Protein AF-A0A0D2PGC6-F1 (afdb_monomer_lite)

Sequence (99 aa):
VTSPNEVQGWTNQGGQPLVWTRVDTDALNFTALLVNQVRAQISGFSPQILAALVDGTLGKVNLNPPSGGWTVGSGFRVNLVANDTQLNTILAQSPTFNI

pLDDT: mean 94.36, std 5.42, range [76.06, 98.56]

InterPro domains:
  IPR018466 Cell wall synthesis protein KRE9/Knh1-like, N-terminal [PF10342] (4-99)

Radius of gyration: 12.62 Å; chains: 1; bounding box: 28×25×33 Å

Secondary structure (DSSP, 8-state):
--BS-SSS---SSS-EEEE----TTS-SEEEEEEEEHHHHHHT----EEEEEEEETTSSEEEEPPPTT-PPP-S-EEEEEES-SS-TT-EEEEPPPB--

Structure (mmCIF, N/CA/C/O backbone):
data_AF-A0A0D2PGC6-F1
#
_entry.id   AF-A0A0D2PGC6-F1
#
loop_
_atom_site.group_PDB
_atom_site.id
_atom_site.type_symbol
_atom_site.label_atom_id
_atom_site.label_alt_id
_atom_site.label_comp_id
_atom_site.label_asym_id
_atom_site.label_entity_id
_atom_site.label_seq_id
_atom_site.pdbx_PDB_ins_code
_atom_site.Cartn_x
_atom_site.Cartn_y
_atom_site.Cartn_z
_atom_site.occupancy
_atom_site.B_iso_or_equiv
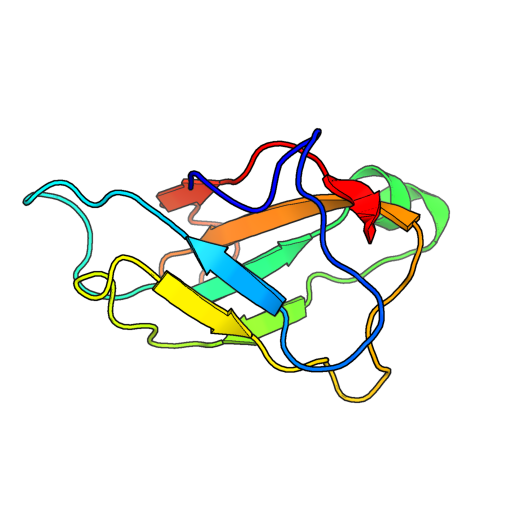_atom_site.auth_seq_id
_atom_site.auth_comp_id
_atom_site.auth_asym_id
_atom_site.auth_atom_id
_atom_site.pdbx_PDB_model_num
ATOM 1 N N . VAL A 1 1 ? 2.463 -6.405 4.274 1.00 95.25 1 VAL A N 1
ATOM 2 C CA . VAL A 1 1 ? 1.997 -6.188 2.881 1.00 95.25 1 VAL A CA 1
ATOM 3 C C . VAL A 1 1 ? 2.582 -7.287 2.015 1.00 95.25 1 VAL A C 1
ATOM 5 O O . VAL A 1 1 ? 3.775 -7.535 2.127 1.00 95.25 1 VAL A O 1
ATOM 8 N N . THR A 1 2 ? 1.759 -7.982 1.234 1.00 96.81 2 THR A N 1
ATOM 9 C CA . THR A 1 2 ? 2.170 -9.154 0.435 1.00 96.81 2 THR A CA 1
ATOM 10 C C . THR A 1 2 ? 2.300 -8.838 -1.059 1.00 96.81 2 THR A C 1
ATOM 12 O O . THR A 1 2 ? 3.083 -9.482 -1.755 1.00 96.81 2 THR A O 1
ATOM 15 N N . SER A 1 3 ? 1.595 -7.815 -1.550 1.00 97.25 3 SER A N 1
ATOM 16 C CA . SER A 1 3 ? 1.732 -7.279 -2.909 1.00 97.25 3 SER A CA 1
ATOM 17 C C . SER A 1 3 ? 1.421 -5.774 -2.905 1.00 97.25 3 SER A C 1
ATOM 19 O O . SER A 1 3 ? 0.502 -5.377 -2.180 1.00 97.25 3 SER A O 1
ATOM 21 N N . PRO A 1 4 ? 2.159 -4.928 -3.650 1.00 97.56 4 PRO A N 1
ATOM 22 C CA . PRO A 1 4 ? 3.207 -5.267 -4.628 1.00 97.56 4 PRO A CA 1
ATOM 23 C C . PRO A 1 4 ? 4.528 -5.745 -4.005 1.00 97.56 4 PRO A C 1
ATOM 25 O O . PRO A 1 4 ? 4.753 -5.607 -2.801 1.00 97.56 4 PRO A O 1
ATOM 28 N N . ASN A 1 5 ? 5.391 -6.344 -4.827 1.00 95.88 5 ASN A N 1
ATOM 29 C CA . ASN A 1 5 ? 6.726 -6.823 -4.455 1.00 95.88 5 ASN A CA 1
ATOM 30 C C . ASN A 1 5 ? 7.671 -6.866 -5.678 1.00 95.88 5 ASN A C 1
ATOM 32 O O . ASN A 1 5 ? 7.301 -6.448 -6.772 1.00 95.88 5 ASN A O 1
ATOM 36 N N . GLU A 1 6 ? 8.890 -7.377 -5.499 1.00 92.75 6 GLU A N 1
ATOM 37 C CA . GLU A 1 6 ? 9.946 -7.389 -6.527 1.00 92.75 6 GLU A CA 1
ATOM 38 C C . GLU A 1 6 ? 9.599 -8.213 -7.778 1.00 92.75 6 GLU A C 1
ATOM 40 O O . GLU A 1 6 ? 10.102 -7.921 -8.861 1.00 92.75 6 GLU A O 1
ATOM 45 N N . VAL A 1 7 ? 8.736 -9.225 -7.643 1.00 94.00 7 VAL A N 1
ATOM 46 C CA . VAL A 1 7 ? 8.313 -10.109 -8.745 1.00 94.00 7 VAL A CA 1
ATOM 47 C C . VAL A 1 7 ? 6.982 -9.647 -9.343 1.00 94.00 7 VAL A C 1
ATOM 49 O O . VAL A 1 7 ? 6.740 -9.797 -10.538 1.00 94.00 7 VAL 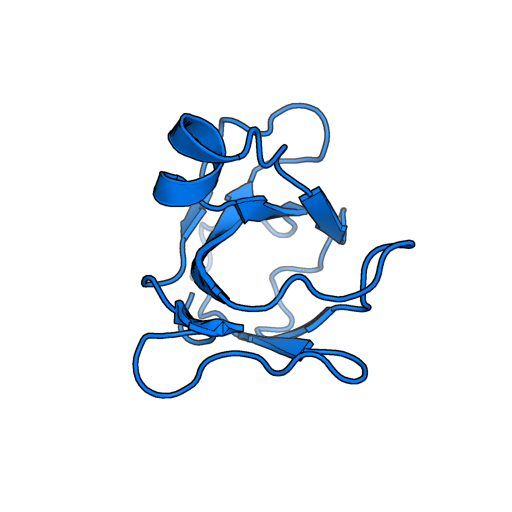A O 1
ATOM 52 N N . GLN A 1 8 ? 6.112 -9.076 -8.510 1.00 93.94 8 GLN A N 1
ATOM 53 C CA . GLN A 1 8 ? 4.778 -8.595 -8.862 1.00 93.94 8 GLN A CA 1
ATOM 54 C C . GLN A 1 8 ? 4.676 -7.105 -8.539 1.00 93.94 8 GLN A C 1
ATOM 56 O O . GLN A 1 8 ? 4.145 -6.707 -7.497 1.00 93.94 8 GLN A O 1
ATOM 61 N N . GLY A 1 9 ? 5.243 -6.297 -9.433 1.00 95.56 9 GLY A N 1
ATOM 62 C CA . GLY A 1 9 ? 5.135 -4.845 -9.387 1.00 95.56 9 GLY A CA 1
ATOM 63 C C . GLY A 1 9 ? 3.771 -4.337 -9.847 1.00 95.56 9 GLY A C 1
ATOM 64 O O . GLY A 1 9 ? 2.838 -5.105 -10.091 1.00 95.56 9 GLY A O 1
ATOM 65 N N . TRP A 1 10 ? 3.674 -3.022 -9.973 1.00 97.50 10 TRP A N 1
ATOM 66 C CA . TRP A 1 10 ? 2.520 -2.372 -10.583 1.00 97.50 10 TRP A CA 1
ATOM 67 C C . TRP A 1 10 ? 2.818 -2.016 -12.032 1.00 97.50 10 TRP A C 1
ATOM 69 O O . TRP A 1 10 ? 3.957 -2.079 -12.485 1.00 97.50 10 TRP A O 1
ATOM 79 N N . THR A 1 11 ? 1.770 -1.668 -12.767 1.00 96.75 11 THR A N 1
ATOM 80 C CA . THR A 1 11 ? 1.897 -1.073 -14.097 1.00 96.75 11 THR A CA 1
ATOM 81 C C . THR A 1 11 ? 1.550 0.407 -14.040 1.00 96.75 11 THR A C 1
ATOM 83 O O . THR A 1 11 ? 1.070 0.921 -13.028 1.00 96.75 11 THR A O 1
ATOM 86 N N . ASN A 1 12 ? 1.726 1.100 -15.163 1.00 96.00 12 ASN A N 1
ATOM 87 C CA . ASN A 1 12 ? 1.316 2.491 -15.285 1.00 96.00 12 ASN A CA 1
ATOM 88 C C . ASN A 1 12 ? -0.130 2.691 -15.778 1.00 96.00 12 ASN A C 1
ATOM 90 O O . ASN A 1 12 ? -0.483 3.800 -16.177 1.00 96.00 12 ASN A O 1
ATOM 94 N N . GLN A 1 13 ? -0.970 1.649 -15.754 1.00 94.50 13 GLN A N 1
ATOM 95 C CA . GLN A 1 13 ? -2.331 1.677 -16.303 1.00 94.50 13 GLN A CA 1
ATOM 96 C C . GLN A 1 13 ? -3.381 1.293 -15.263 1.00 94.50 13 GLN A C 1
ATOM 98 O O . GLN A 1 13 ? -3.207 0.323 -14.533 1.00 94.50 13 GLN A O 1
ATOM 103 N N . GLY A 1 14 ? -4.514 1.998 -15.258 1.00 95.12 14 GLY A N 1
ATOM 104 C CA . GLY A 1 14 ? -5.675 1.634 -14.445 1.00 95.12 14 GLY A CA 1
ATOM 105 C C . GLY A 1 14 ? -5.396 1.576 -12.940 1.00 95.12 14 GLY A C 1
ATOM 106 O O . GLY A 1 14 ? -4.423 2.146 -12.443 1.00 95.12 14 GLY A O 1
ATOM 107 N N . GLY A 1 15 ? -6.288 0.909 -12.208 1.00 97.06 15 GLY A N 1
ATOM 108 C CA . GLY A 1 15 ? -6.106 0.694 -10.777 1.00 97.06 15 GLY A CA 1
ATOM 109 C C . GLY A 1 15 ? -5.122 -0.441 -10.486 1.00 97.06 15 GLY A C 1
ATOM 110 O O . GLY A 1 15 ? -5.083 -1.429 -11.219 1.00 97.06 15 GLY A O 1
ATOM 111 N N . GLN A 1 16 ? -4.344 -0.285 -9.419 1.00 98.19 16 GLN A N 1
ATOM 112 C CA . GLN A 1 16 ? -3.288 -1.209 -9.021 1.00 98.19 16 GLN A CA 1
ATOM 113 C C . GLN A 1 16 ? -3.618 -1.909 -7.696 1.00 98.19 16 GLN A C 1
ATOM 115 O O . GLN A 1 16 ? -4.045 -1.249 -6.743 1.00 98.19 16 GLN A O 1
ATOM 120 N N . PRO A 1 17 ? -3.411 -3.232 -7.591 1.00 97.94 17 PRO A N 1
ATOM 121 C CA . PRO A 1 17 ? -3.795 -3.979 -6.405 1.00 97.94 17 PRO A CA 1
ATOM 122 C C . PRO A 1 17 ? -2.792 -3.786 -5.264 1.00 97.94 17 PRO A C 1
ATOM 124 O O . PRO A 1 17 ? -1.585 -3.954 -5.430 1.00 97.94 17 PRO A O 1
ATOM 127 N N . LEU A 1 18 ? -3.308 -3.524 -4.069 1.00 98.56 18 LEU A N 1
ATOM 128 C CA . LEU A 1 18 ? -2.585 -3.617 -2.806 1.00 98.56 18 LEU A CA 1
ATOM 129 C C . LEU A 1 18 ? -3.170 -4.783 -2.007 1.00 98.56 18 LEU A C 1
ATOM 131 O O . LEU A 1 18 ? -4.386 -4.856 -1.835 1.00 98.56 18 LEU A O 1
ATOM 135 N N . VAL A 1 19 ? -2.317 -5.680 -1.512 1.00 98.44 19 VAL A N 1
ATOM 136 C CA . VAL A 1 19 ? -2.719 -6.880 -0.758 1.00 98.44 19 VAL A CA 1
ATOM 137 C C . VAL A 1 19 ? -1.912 -6.982 0.534 1.00 98.44 19 VAL A C 1
ATOM 139 O O . VAL A 1 19 ? -0.702 -6.729 0.560 1.00 98.44 19 VAL A O 1
ATOM 142 N N . TRP A 1 20 ? -2.570 -7.350 1.630 1.00 98.06 20 TRP A N 1
ATOM 143 C CA . TRP A 1 20 ? -1.947 -7.502 2.940 1.00 98.06 20 TRP A CA 1
ATOM 144 C C . TRP A 1 20 ? -2.580 -8.638 3.741 1.00 98.06 20 TRP A C 1
ATOM 146 O O . TRP A 1 20 ? -3.708 -9.055 3.497 1.00 98.06 20 TRP A O 1
ATOM 156 N N . THR A 1 21 ? -1.834 -9.106 4.735 1.00 97.50 21 THR A N 1
ATOM 157 C CA . THR A 1 21 ? -2.344 -9.977 5.792 1.00 97.50 21 THR A CA 1
ATOM 158 C C . THR A 1 21 ? -2.432 -9.142 7.056 1.00 97.50 21 THR A C 1
ATOM 160 O O . THR A 1 21 ? -1.463 -8.460 7.391 1.00 97.50 21 THR A O 1
ATOM 163 N N . ARG A 1 22 ? -3.586 -9.185 7.718 1.00 95.38 22 ARG A N 1
ATOM 164 C CA . ARG A 1 22 ? -3.844 -8.523 8.997 1.00 95.38 22 ARG A CA 1
ATOM 165 C C . ARG A 1 22 ? -3.835 -9.569 10.115 1.00 95.38 22 ARG A C 1
ATOM 167 O O . ARG A 1 22 ? -4.341 -10.669 9.903 1.00 95.38 22 ARG A O 1
ATOM 174 N N . VAL A 1 23 ? -3.316 -9.220 11.288 1.00 95.12 23 VAL A N 1
ATOM 175 C CA . VAL A 1 23 ? -3.559 -9.961 12.540 1.00 95.12 23 VAL A CA 1
ATOM 176 C C . VAL A 1 23 ? -4.518 -9.191 13.447 1.00 95.12 23 VAL A C 1
ATOM 178 O O . VAL A 1 23 ? -4.685 -7.982 13.305 1.00 95.12 23 VAL A O 1
ATOM 181 N N . ASP A 1 24 ? -5.170 -9.865 14.394 1.00 94.06 24 ASP A N 1
ATOM 182 C CA . ASP A 1 24 ? -6.292 -9.272 15.140 1.00 94.06 24 ASP A CA 1
ATOM 183 C C . ASP A 1 24 ? -5.937 -8.041 15.983 1.00 94.06 24 ASP A C 1
ATOM 185 O O . ASP A 1 24 ? -6.814 -7.220 16.251 1.00 94.06 24 ASP A O 1
ATOM 189 N N . THR A 1 25 ? -4.660 -7.863 16.324 1.00 94.81 25 THR A N 1
ATOM 190 C CA . THR A 1 25 ? -4.137 -6.693 17.044 1.00 94.81 25 THR A CA 1
ATOM 191 C C . THR A 1 25 ? -3.846 -5.482 16.156 1.00 94.81 25 THR A C 1
ATOM 193 O O . THR A 1 25 ? -3.596 -4.400 16.682 1.00 94.81 25 THR A O 1
ATOM 196 N N . ASP A 1 26 ? -3.847 -5.639 14.832 1.00 95.56 26 ASP A N 1
ATOM 197 C CA . ASP A 1 26 ? -3.568 -4.541 13.906 1.00 95.56 26 ASP A CA 1
ATOM 198 C C . ASP A 1 26 ? -4.728 -3.541 13.857 1.00 95.56 26 ASP A C 1
ATOM 200 O O . ASP A 1 26 ? -5.895 -3.885 14.087 1.00 95.56 26 ASP A O 1
ATOM 204 N N . ALA A 1 27 ? -4.421 -2.304 13.465 1.00 94.62 27 ALA A N 1
ATOM 205 C CA . ALA A 1 27 ? -5.425 -1.272 13.237 1.00 94.62 27 ALA A CA 1
ATOM 206 C C . ALA A 1 27 ? -6.521 -1.742 12.257 1.00 94.62 27 ALA A C 1
ATOM 208 O O . ALA A 1 27 ? -6.267 -2.483 11.304 1.00 94.62 27 ALA A O 1
ATOM 209 N N . LEU A 1 28 ? -7.759 -1.297 12.496 1.00 97.31 28 LEU A N 1
ATOM 210 C CA . LEU A 1 28 ? -8.904 -1.610 11.630 1.00 97.31 28 LEU A CA 1
ATOM 211 C C . LEU A 1 28 ? -8.897 -0.805 10.329 1.00 97.31 28 LEU A C 1
ATOM 213 O O . LEU A 1 28 ? -9.570 -1.180 9.377 1.00 97.31 28 LEU A O 1
ATOM 217 N N . ASN A 1 29 ? -8.150 0.295 10.282 1.00 97.81 29 ASN A N 1
ATOM 218 C CA . ASN A 1 29 ? -7.964 1.086 9.078 1.00 97.81 29 ASN A CA 1
ATOM 219 C C . ASN A 1 29 ? -6.533 1.617 8.978 1.00 97.81 29 ASN A C 1
ATOM 221 O O . ASN A 1 29 ? -5.787 1.618 9.959 1.00 97.81 29 ASN A O 1
ATOM 225 N N . PHE A 1 30 ? -6.159 2.038 7.774 1.00 98.38 30 PHE A N 1
ATOM 226 C CA . PHE A 1 30 ? -4.879 2.679 7.493 1.00 98.38 30 PHE A CA 1
ATOM 227 C C . PHE A 1 30 ? -4.980 3.620 6.287 1.00 98.38 30 PHE A C 1
ATOM 229 O O . PHE A 1 30 ? -5.946 3.597 5.521 1.00 98.38 30 PHE A O 1
ATOM 236 N N . THR A 1 31 ? -3.933 4.412 6.077 1.00 98.56 31 THR A N 1
ATOM 237 C CA . THR A 1 31 ? -3.704 5.167 4.841 1.00 98.56 31 THR A CA 1
ATOM 238 C C . THR A 1 31 ? -2.607 4.490 4.019 1.00 98.56 31 THR A C 1
ATOM 240 O O . THR A 1 31 ? -1.554 4.138 4.549 1.00 98.56 31 THR A O 1
ATOM 243 N N . ALA A 1 32 ? -2.842 4.287 2.722 1.00 98.19 32 ALA A N 1
ATOM 244 C CA . ALA A 1 32 ? -1.855 3.762 1.783 1.00 98.19 32 ALA A CA 1
ATOM 245 C C . ALA A 1 32 ? -1.043 4.916 1.179 1.00 98.19 32 ALA A C 1
ATOM 247 O O . ALA A 1 32 ? -1.588 5.775 0.482 1.00 98.19 32 ALA A O 1
ATOM 248 N N . LEU A 1 33 ? 0.264 4.919 1.428 1.00 97.69 33 LEU A N 1
ATOM 249 C CA . LEU A 1 33 ? 1.196 5.953 0.994 1.00 97.69 33 LEU A CA 1
ATOM 250 C C . LEU A 1 33 ? 2.240 5.360 0.042 1.00 97.69 33 LEU A C 1
ATOM 252 O O . LEU A 1 33 ? 3.003 4.473 0.424 1.00 97.69 33 LEU A O 1
ATOM 256 N N . LEU A 1 34 ? 2.308 5.871 -1.185 1.00 97.00 34 LEU A N 1
ATOM 257 C CA . LEU A 1 34 ? 3.362 5.536 -2.135 1.00 97.00 34 LEU A CA 1
ATOM 258 C C . LEU A 1 34 ? 4.588 6.402 -1.879 1.00 97.00 34 LEU A C 1
ATOM 260 O O . LEU A 1 34 ? 4.516 7.633 -1.883 1.00 97.00 34 LEU A O 1
ATOM 264 N N . VAL A 1 35 ? 5.730 5.750 -1.712 1.00 96.00 35 VAL A N 1
ATOM 265 C CA . VAL A 1 35 ? 7.024 6.404 -1.535 1.00 96.00 35 VAL A CA 1
ATOM 266 C C . VAL A 1 35 ? 8.035 5.841 -2.523 1.00 96.00 35 VAL A C 1
ATOM 268 O O . VAL A 1 35 ? 7.918 4.708 -2.986 1.00 96.00 35 VAL A O 1
ATOM 271 N N . ASN A 1 36 ? 9.063 6.626 -2.820 1.00 94.38 36 ASN A N 1
ATOM 272 C CA . ASN A 1 36 ? 10.224 6.162 -3.563 1.00 94.38 36 ASN A CA 1
ATOM 273 C C . ASN A 1 36 ? 11.468 6.832 -2.981 1.00 94.38 36 ASN A C 1
ATOM 275 O O . ASN A 1 36 ? 11.703 8.013 -3.216 1.00 94.38 36 ASN A O 1
ATOM 279 N N . GLN A 1 37 ? 12.240 6.094 -2.183 1.00 78.00 37 GLN A N 1
ATOM 280 C CA . GLN A 1 37 ? 13.378 6.663 -1.449 1.00 78.00 37 GLN A CA 1
ATOM 281 C C . GLN A 1 37 ? 14.516 7.094 -2.384 1.00 78.00 37 GLN A C 1
ATOM 283 O O . GLN A 1 37 ? 15.145 8.121 -2.148 1.00 78.00 37 GLN A O 1
ATOM 288 N N . VAL A 1 38 ? 14.732 6.357 -3.478 1.00 77.56 38 VAL A N 1
ATOM 289 C CA . VAL A 1 38 ? 15.756 6.682 -4.484 1.00 77.56 38 VAL A CA 1
ATOM 290 C C . VAL A 1 38 ? 15.378 7.967 -5.220 1.00 77.56 38 VAL A C 1
ATOM 292 O O . VAL A 1 38 ? 16.176 8.894 -5.347 1.00 77.56 38 VAL A O 1
ATOM 295 N N . ARG A 1 39 ? 14.124 8.067 -5.665 1.00 78.31 39 ARG A N 1
ATOM 296 C CA . ARG A 1 39 ? 13.637 9.248 -6.385 1.00 78.31 39 ARG A CA 1
ATOM 297 C C . ARG A 1 39 ? 13.390 10.455 -5.493 1.00 78.31 39 ARG A C 1
ATOM 299 O O . ARG A 1 39 ? 13.481 11.573 -5.990 1.00 78.31 39 ARG A O 1
ATOM 306 N N . ALA A 1 40 ? 13.113 10.269 -4.205 1.00 78.12 40 ALA A N 1
ATOM 307 C CA . ALA A 1 40 ? 13.021 11.380 -3.261 1.00 78.12 40 ALA A CA 1
ATOM 308 C C . ALA A 1 40 ? 14.339 12.172 -3.216 1.00 78.12 40 ALA A C 1
ATOM 310 O O . ALA A 1 40 ? 14.311 13.397 -3.190 1.00 78.12 40 ALA A O 1
ATOM 311 N N . GLN A 1 41 ? 15.484 11.482 -3.291 1.00 76.06 41 GLN A N 1
ATOM 312 C CA . GLN A 1 41 ? 16.805 12.116 -3.274 1.00 76.06 41 GLN A CA 1
ATOM 313 C C . GLN A 1 41 ? 17.230 12.693 -4.633 1.00 76.06 41 GLN A C 1
ATOM 315 O O . GLN A 1 41 ? 17.888 13.727 -4.668 1.00 76.06 41 GLN A O 1
ATOM 320 N N . ILE A 1 42 ? 16.873 12.039 -5.745 1.00 77.06 42 ILE A N 1
ATOM 321 C CA . ILE A 1 42 ? 17.395 12.394 -7.079 1.00 77.06 42 ILE A CA 1
ATOM 322 C C . ILE A 1 42 ? 16.451 13.323 -7.849 1.00 77.06 42 ILE A C 1
ATOM 324 O O . ILE A 1 42 ? 16.893 14.297 -8.450 1.00 77.06 42 ILE A O 1
ATOM 328 N N . SER A 1 43 ? 15.153 13.015 -7.867 1.00 77.75 43 SER A N 1
ATOM 329 C CA . SER A 1 43 ? 14.162 13.706 -8.704 1.00 77.75 43 S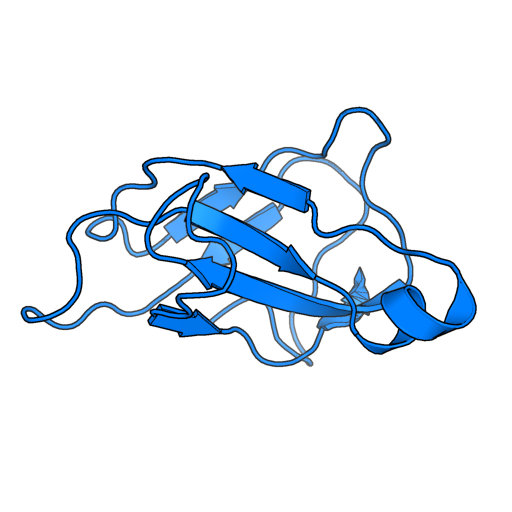ER A CA 1
ATOM 330 C C . SER A 1 43 ? 13.117 14.475 -7.896 1.00 77.75 43 SER A C 1
ATOM 332 O O . SER A 1 43 ? 12.141 14.944 -8.473 1.00 77.75 43 SER A O 1
ATOM 334 N N . GLY A 1 44 ? 13.264 14.545 -6.569 1.00 81.81 44 GLY A N 1
ATOM 335 C CA . GLY A 1 44 ? 12.312 15.217 -5.683 1.00 81.81 44 GLY A CA 1
ATOM 336 C C . GLY A 1 44 ? 10.937 14.549 -5.634 1.00 81.81 44 GLY A C 1
ATOM 337 O O . GLY A 1 44 ? 9.928 15.240 -5.539 1.00 81.81 44 GLY A O 1
ATOM 338 N N . PHE A 1 45 ? 10.863 13.215 -5.741 1.00 88.00 45 PHE A N 1
ATOM 339 C CA . PHE A 1 45 ? 9.578 12.522 -5.605 1.00 88.00 45 PHE A CA 1
ATOM 340 C C . PHE A 1 45 ? 8.980 12.766 -4.213 1.00 88.00 45 PHE A C 1
ATOM 342 O O . PHE A 1 45 ? 9.524 12.308 -3.206 1.00 88.00 45 PHE A O 1
ATOM 349 N N . SER A 1 46 ? 7.835 13.444 -4.173 1.00 90.62 46 SER A N 1
ATOM 350 C CA . SER A 1 46 ? 7.055 13.642 -2.952 1.00 90.62 46 SER A CA 1
ATOM 351 C C . SER A 1 46 ? 6.152 12.433 -2.690 1.00 90.62 46 SER A C 1
ATOM 353 O O . SER A 1 46 ? 5.476 11.992 -3.626 1.00 90.62 46 SER A O 1
ATOM 355 N N . PRO A 1 47 ? 6.082 11.917 -1.447 1.00 93.31 47 PRO A N 1
ATOM 356 C CA . PRO A 1 47 ? 5.140 10.865 -1.070 1.00 93.31 47 PRO A CA 1
ATOM 357 C C . PRO A 1 47 ? 3.708 11.160 -1.534 1.00 93.31 47 PRO A C 1
ATOM 359 O O . PRO A 1 47 ? 3.248 12.296 -1.433 1.00 93.31 47 PRO A O 1
ATOM 362 N N . GLN A 1 48 ? 3.009 10.141 -2.034 1.00 95.00 48 GLN A N 1
ATOM 363 C CA . GLN A 1 48 ? 1.649 10.269 -2.566 1.00 95.00 48 GLN A CA 1
ATOM 364 C C . GLN A 1 48 ? 0.676 9.438 -1.737 1.00 95.00 48 GLN A C 1
ATOM 366 O O . GLN A 1 48 ? 0.841 8.223 -1.622 1.00 95.00 48 GLN A O 1
ATOM 371 N N . ILE A 1 49 ? -0.353 10.071 -1.174 1.00 96.88 49 ILE A N 1
ATOM 372 C CA . ILE A 1 49 ? -1.463 9.350 -0.545 1.00 96.88 49 ILE A CA 1
ATOM 373 C C . ILE A 1 49 ? -2.315 8.748 -1.663 1.00 96.88 49 ILE A C 1
ATOM 375 O O . ILE A 1 49 ? -2.856 9.480 -2.487 1.00 96.88 49 ILE A O 1
ATOM 379 N N . LEU A 1 50 ? -2.418 7.420 -1.700 1.00 97.50 50 LEU A N 1
ATOM 380 C CA . LEU A 1 50 ? -3.194 6.703 -2.715 1.00 97.50 50 LEU A CA 1
ATOM 381 C C . LEU A 1 50 ? -4.629 6.431 -2.259 1.00 97.50 50 LEU A C 1
ATOM 383 O O . LEU A 1 50 ? -5.553 6.460 -3.066 1.00 97.50 50 LEU A O 1
ATOM 387 N N . ALA A 1 51 ? -4.813 6.157 -0.968 1.00 97.81 51 ALA A N 1
ATOM 388 C CA . ALA A 1 51 ? -6.118 5.985 -0.344 1.00 97.81 51 ALA A CA 1
ATOM 389 C C . ALA A 1 51 ? -6.005 6.228 1.164 1.00 97.81 51 ALA A C 1
ATOM 391 O O . ALA A 1 51 ? -5.044 5.778 1.789 1.00 97.81 51 ALA A O 1
ATOM 392 N N . ALA A 1 52 ? -6.988 6.909 1.745 1.00 97.62 52 ALA A N 1
ATOM 393 C CA . ALA A 1 52 ? -7.120 7.099 3.188 1.00 97.62 52 ALA A CA 1
ATOM 394 C C . ALA A 1 52 ? -8.282 6.256 3.729 1.00 97.62 52 ALA A C 1
ATOM 396 O O . ALA A 1 52 ? -9.186 5.902 2.971 1.00 97.62 52 ALA A O 1
ATOM 397 N N . LEU A 1 53 ? -8.257 5.960 5.034 1.00 97.50 53 LEU A N 1
ATOM 398 C CA . LEU A 1 53 ? -9.303 5.193 5.727 1.00 97.50 53 LEU A CA 1
ATOM 399 C C . LEU A 1 53 ? -9.608 3.838 5.058 1.00 97.50 53 LEU A C 1
ATOM 401 O O . LEU A 1 53 ? -10.753 3.391 5.029 1.00 97.50 53 LEU A O 1
ATOM 405 N N . VAL A 1 54 ? -8.583 3.182 4.507 1.00 98.25 54 VAL A N 1
ATOM 406 C CA . VAL A 1 54 ? -8.720 1.850 3.910 1.00 98.25 54 VAL A CA 1
ATOM 407 C C . VAL A 1 54 ? -9.102 0.870 5.010 1.00 98.25 54 VAL A C 1
ATOM 409 O O . VAL A 1 54 ? -8.398 0.784 6.013 1.00 98.25 54 VAL A O 1
ATOM 412 N N . ASP A 1 55 ? -10.189 0.124 4.817 1.00 98.06 55 ASP A N 1
ATOM 413 C 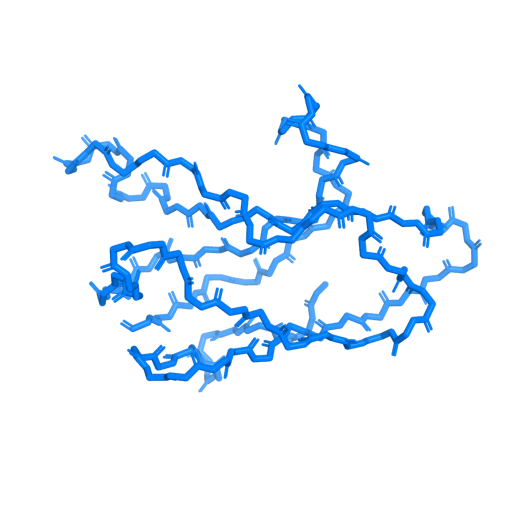CA . ASP A 1 55 ? -10.611 -0.933 5.736 1.00 98.06 55 ASP A CA 1
ATOM 414 C C . ASP A 1 55 ? -9.584 -2.074 5.735 1.00 98.06 55 ASP A C 1
ATOM 416 O O . ASP A 1 55 ? -9.430 -2.813 4.758 1.00 98.06 55 ASP A O 1
ATOM 420 N N . GLY A 1 56 ? -8.875 -2.216 6.855 1.00 97.19 56 GLY A N 1
ATOM 421 C CA . GLY A 1 56 ? -7.811 -3.191 7.048 1.00 97.19 56 GLY A CA 1
ATOM 422 C C . GLY A 1 56 ? -8.299 -4.636 7.122 1.00 97.19 56 GLY A C 1
ATOM 423 O O . GLY A 1 56 ? -7.480 -5.550 7.005 1.00 97.19 56 GLY A O 1
ATOM 424 N N . THR A 1 57 ? -9.604 -4.867 7.273 1.00 97.19 57 THR A N 1
ATOM 425 C CA . THR A 1 57 ? -10.195 -6.211 7.340 1.00 97.19 57 THR A CA 1
ATOM 426 C C . THR A 1 57 ? -10.380 -6.856 5.964 1.00 97.19 57 THR A C 1
ATOM 428 O O . THR A 1 57 ? -10.499 -8.076 5.873 1.00 97.19 57 THR A O 1
ATOM 431 N N . LEU A 1 58 ? -10.327 -6.073 4.879 1.00 97.94 58 LEU A N 1
ATOM 432 C CA . LEU A 1 58 ? -10.561 -6.563 3.515 1.00 97.94 58 LEU A CA 1
ATOM 433 C C . LEU A 1 58 ? -9.417 -7.423 2.954 1.00 97.94 58 LEU A C 1
ATOM 435 O O . LEU A 1 58 ? -9.628 -8.200 2.022 1.00 97.94 58 LEU A O 1
ATOM 439 N N . GLY A 1 59 ? -8.188 -7.239 3.449 1.00 97.75 59 GLY A N 1
ATOM 440 C CA . GLY A 1 59 ? -6.976 -7.916 2.961 1.00 97.75 59 GLY A CA 1
ATOM 441 C C . GLY A 1 59 ? -6.518 -7.511 1.550 1.00 97.75 59 GLY A C 1
ATOM 442 O O . GLY A 1 59 ? -5.423 -7.884 1.128 1.00 97.75 59 GLY A O 1
ATOM 443 N N . LYS A 1 60 ? -7.326 -6.745 0.806 1.00 98.19 60 LYS A N 1
ATOM 444 C CA . LYS A 1 60 ? -6.980 -6.185 -0.504 1.00 98.19 60 LYS A CA 1
ATOM 445 C C . LYS A 1 60 ? -7.765 -4.912 -0.818 1.00 98.19 60 LYS A C 1
ATOM 447 O O . LYS A 1 60 ? -8.914 -4.769 -0.408 1.00 98.19 60 LYS A O 1
ATOM 452 N N . VAL A 1 61 ? -7.177 -4.033 -1.623 1.00 98.50 61 VAL A N 1
ATOM 453 C CA . VAL A 1 61 ? -7.847 -2.864 -2.213 1.00 98.50 61 VAL A CA 1
ATOM 454 C C . VAL A 1 61 ? -7.244 -2.557 -3.582 1.00 98.50 61 VAL A C 1
ATOM 456 O O . VAL A 1 61 ? -6.075 -2.852 -3.823 1.00 98.50 61 VAL A O 1
ATOM 459 N N . ASN A 1 62 ? -8.034 -1.972 -4.482 1.00 98.06 62 ASN A N 1
ATOM 460 C CA . ASN A 1 62 ? -7.528 -1.449 -5.747 1.00 98.06 62 ASN A CA 1
ATOM 461 C C . ASN A 1 62 ? -7.291 0.059 -5.615 1.00 98.06 62 ASN A C 1
ATOM 463 O O . ASN A 1 62 ? -8.201 0.793 -5.232 1.00 98.06 62 ASN A O 1
ATOM 467 N N . LEU A 1 63 ? -6.077 0.513 -5.912 1.00 98.06 63 LEU A N 1
ATOM 468 C CA . LEU A 1 63 ? -5.660 1.906 -5.777 1.00 98.06 63 LEU A CA 1
ATOM 469 C C . LEU A 1 63 ? -5.721 2.587 -7.137 1.00 98.06 63 LEU A C 1
ATOM 471 O O . LEU A 1 63 ? -5.177 2.074 -8.109 1.00 98.06 63 LEU A O 1
ATOM 475 N N . ASN A 1 64 ? -6.386 3.734 -7.212 1.00 96.69 64 ASN A N 1
ATOM 476 C CA . ASN A 1 64 ? -6.475 4.505 -8.448 1.00 96.69 64 ASN A CA 1
ATOM 477 C C . ASN A 1 64 ? -5.209 5.350 -8.659 1.00 96.69 64 ASN A C 1
ATOM 479 O O . ASN A 1 64 ? -4.550 5.714 -7.680 1.00 96.69 64 ASN A O 1
ATOM 483 N N . PRO A 1 65 ? -4.865 5.677 -9.918 1.00 94.12 65 PRO A N 1
ATOM 484 C CA . PRO A 1 65 ? -3.734 6.546 -10.197 1.00 94.12 65 PRO A CA 1
ATOM 485 C C . PRO A 1 65 ? -3.932 7.935 -9.567 1.00 94.12 65 PRO A C 1
ATOM 487 O O . PRO A 1 65 ? -5.050 8.461 -9.584 1.00 94.12 65 PRO A O 1
ATOM 490 N N . PRO A 1 66 ? -2.854 8.573 -9.075 1.00 90.12 66 PRO A N 1
ATOM 491 C CA . PRO A 1 66 ? -2.849 10.003 -8.781 1.00 90.12 66 PRO A CA 1
ATOM 492 C C . PRO A 1 66 ? -3.218 10.839 -10.018 1.00 90.12 66 PRO A C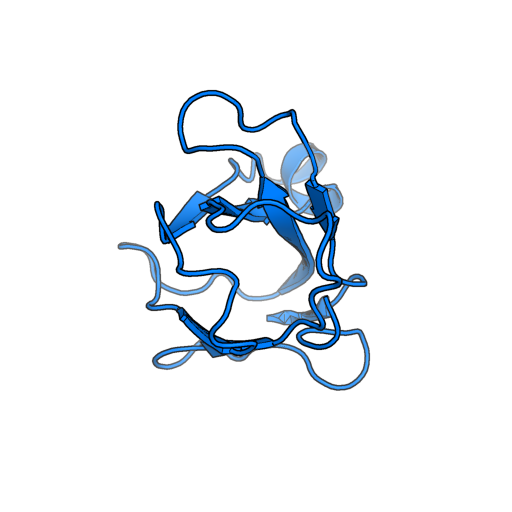 1
ATOM 494 O O . PRO A 1 66 ? -3.159 10.353 -11.145 1.00 90.12 66 PRO A O 1
ATOM 497 N N . SER A 1 67 ? -3.524 12.128 -9.832 1.00 87.31 67 SER A N 1
ATOM 498 C CA . SER A 1 67 ? -3.913 13.039 -10.931 1.00 87.31 67 SER A CA 1
ATOM 499 C C . SER A 1 67 ? -2.902 13.073 -12.096 1.00 87.31 67 SER A C 1
ATOM 501 O O . SER A 1 67 ? -3.288 13.167 -13.257 1.00 87.31 67 SER A O 1
ATOM 503 N N . GLY A 1 68 ? -1.604 12.923 -11.803 1.00 86.12 68 GLY A N 1
ATOM 504 C CA . GLY A 1 68 ? -0.535 12.843 -12.809 1.00 86.12 68 GLY A CA 1
ATOM 505 C C . GLY A 1 68 ? -0.306 11.453 -13.417 1.00 86.12 68 GLY A C 1
ATOM 506 O O . GLY A 1 68 ? 0.644 11.275 -14.176 1.00 86.12 68 GLY A O 1
ATOM 507 N N . GLY A 1 69 ? -1.135 10.466 -13.078 1.00 92.50 69 GLY A N 1
ATOM 508 C CA . GLY A 1 69 ? -0.928 9.070 -13.434 1.00 92.50 69 GLY A CA 1
ATOM 509 C C . GLY A 1 69 ? 0.112 8.368 -12.559 1.00 92.50 69 GLY A C 1
ATOM 510 O O . GLY A 1 69 ? 0.604 8.891 -11.557 1.00 92.50 69 GLY A O 1
ATOM 511 N N . TRP A 1 70 ? 0.441 7.143 -12.955 1.00 94.50 70 TRP A N 1
ATOM 512 C CA . TRP A 1 70 ? 1.489 6.346 -12.331 1.00 94.50 70 TRP A CA 1
ATOM 513 C C . TRP A 1 70 ? 2.864 6.711 -12.890 1.00 94.50 70 TRP A C 1
ATOM 515 O O . TRP A 1 70 ? 3.108 6.629 -14.096 1.00 94.50 70 TRP A O 1
ATOM 525 N N . THR A 1 71 ? 3.791 7.063 -12.004 1.00 91.06 71 THR A N 1
ATOM 526 C CA . THR A 1 71 ? 5.179 7.339 -12.381 1.00 91.06 71 THR A CA 1
ATOM 527 C C . THR A 1 71 ? 5.951 6.035 -12.561 1.00 91.06 71 THR A C 1
ATOM 529 O O . THR A 1 71 ? 6.180 5.325 -11.588 1.00 91.06 71 THR A O 1
ATOM 532 N N . VAL A 1 72 ? 6.416 5.763 -13.783 1.00 92.50 72 VAL A N 1
ATOM 533 C CA . VAL A 1 72 ? 7.229 4.577 -14.105 1.00 92.50 72 VAL A CA 1
ATOM 534 C C . VAL A 1 72 ? 8.631 4.686 -13.503 1.00 92.50 72 VAL A C 1
ATOM 536 O O . VAL A 1 72 ? 9.272 5.744 -13.571 1.00 92.50 72 VAL A O 1
ATOM 539 N N . GLY A 1 73 ? 9.138 3.590 -12.945 1.00 91.62 73 GLY A N 1
ATOM 540 C CA . GLY A 1 73 ? 10.486 3.475 -12.400 1.00 91.62 73 GLY A CA 1
ATOM 541 C C . GLY A 1 73 ? 10.638 2.365 -11.362 1.00 91.62 73 GLY A C 1
ATOM 542 O O . GLY A 1 73 ? 9.725 1.593 -11.094 1.00 91.62 73 GLY A O 1
ATOM 543 N N . SER A 1 74 ? 11.813 2.317 -10.740 1.00 92.62 74 SER A N 1
ATOM 544 C CA . SER A 1 74 ? 12.144 1.360 -9.684 1.00 92.62 74 SER A CA 1
ATOM 545 C C . SER A 1 74 ? 12.230 2.013 -8.306 1.00 92.62 74 SER A C 1
ATOM 547 O O . SER A 1 74 ? 12.295 3.240 -8.177 1.00 92.62 74 SER A O 1
ATOM 549 N N . GLY A 1 75 ? 12.247 1.180 -7.263 1.00 93.19 75 GLY A N 1
ATOM 550 C CA . GLY A 1 75 ? 12.467 1.618 -5.881 1.00 93.19 75 GLY A CA 1
ATOM 551 C C . GLY A 1 75 ? 11.216 2.152 -5.182 1.00 93.19 75 GLY A C 1
ATOM 552 O O . GLY A 1 75 ? 11.329 2.823 -4.153 1.00 93.19 75 GLY A O 1
ATOM 553 N N . PHE A 1 76 ? 10.032 1.864 -5.722 1.00 96.38 76 PHE A N 1
ATOM 554 C CA . PHE A 1 76 ? 8.771 2.206 -5.077 1.00 96.38 76 PHE A CA 1
ATOM 555 C C . PHE A 1 76 ? 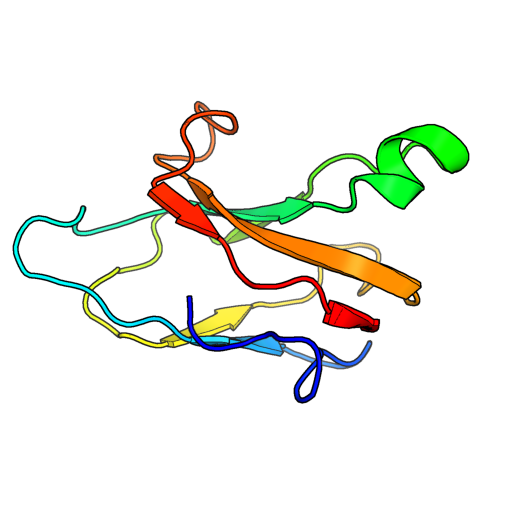8.485 1.279 -3.897 1.00 96.38 76 PHE A C 1
ATOM 557 O O . PHE A 1 76 ? 8.869 0.110 -3.901 1.00 96.38 76 PHE A O 1
ATOM 564 N N . ARG A 1 77 ? 7.802 1.810 -2.882 1.00 97.06 77 ARG A N 1
ATOM 565 C CA . ARG A 1 77 ? 7.217 1.057 -1.767 1.00 97.06 77 ARG A CA 1
ATOM 566 C C . ARG A 1 77 ? 5.848 1.627 -1.429 1.00 97.06 77 ARG A C 1
ATOM 568 O O . ARG A 1 77 ? 5.639 2.835 -1.529 1.00 97.06 77 ARG A O 1
ATOM 575 N N . VAL A 1 78 ? 4.947 0.762 -0.978 1.00 97.94 78 VAL A N 1
ATOM 576 C CA . VAL A 1 78 ? 3.699 1.177 -0.342 1.00 97.94 78 VAL A CA 1
ATOM 577 C C . VAL A 1 78 ? 3.865 1.040 1.162 1.00 97.94 78 VAL A C 1
ATOM 579 O O . VAL A 1 78 ? 4.132 -0.052 1.668 1.00 97.94 78 VAL A O 1
ATOM 582 N N . ASN A 1 79 ? 3.682 2.147 1.870 1.00 98.19 79 ASN A N 1
ATOM 583 C CA . ASN A 1 79 ? 3.607 2.183 3.320 1.00 98.19 79 ASN A CA 1
ATOM 584 C C . ASN A 1 79 ? 2.138 2.209 3.730 1.00 98.19 79 ASN A C 1
ATOM 586 O O . ASN A 1 79 ? 1.367 3.024 3.226 1.00 98.19 79 ASN A O 1
ATOM 590 N N . LEU A 1 80 ? 1.763 1.343 4.664 1.00 98.25 80 LEU A N 1
ATOM 591 C CA . LEU A 1 80 ? 0.513 1.473 5.399 1.00 98.25 80 LEU A CA 1
ATOM 592 C C . LEU A 1 80 ? 0.828 2.321 6.624 1.00 98.25 80 LEU A C 1
ATOM 594 O O . LEU A 1 80 ? 1.635 1.911 7.462 1.00 98.25 80 LEU A O 1
ATOM 598 N N . VAL A 1 81 ? 0.252 3.514 6.694 1.00 98.31 81 VAL A N 1
ATOM 599 C CA . VAL A 1 81 ? 0.484 4.472 7.779 1.00 98.31 81 VAL A CA 1
ATOM 600 C C . VAL A 1 81 ? -0.789 4.694 8.584 1.00 98.31 81 VAL A C 1
ATOM 602 O O . VAL A 1 81 ? -1.883 4.382 8.113 1.00 98.31 81 VAL A O 1
ATOM 605 N N . ALA A 1 82 ? -0.647 5.223 9.799 1.00 96.38 82 ALA A N 1
ATOM 606 C CA . ALA A 1 82 ? -1.768 5.386 10.724 1.00 96.38 82 ALA A CA 1
ATOM 607 C C . ALA A 1 82 ? -2.928 6.212 10.141 1.00 96.38 82 ALA A C 1
ATOM 609 O O . ALA A 1 82 ? -4.081 5.817 10.273 1.00 96.38 82 ALA A O 1
ATOM 610 N N . ASN A 1 83 ? -2.634 7.343 9.494 1.00 95.56 83 ASN A N 1
ATOM 611 C CA . ASN A 1 83 ? -3.613 8.175 8.789 1.00 95.56 83 ASN A CA 1
ATOM 612 C C . ASN A 1 83 ? -2.908 9.158 7.836 1.00 95.56 83 ASN A C 1
ATOM 614 O O . ASN A 1 83 ? -1.688 9.132 7.686 1.00 95.56 83 ASN A O 1
ATOM 618 N N . ASP A 1 84 ? -3.689 10.015 7.180 1.00 94.19 84 ASP A N 1
ATOM 619 C CA . ASP A 1 84 ? -3.251 11.024 6.206 1.00 94.19 84 ASP A CA 1
ATOM 620 C C . ASP A 1 84 ? -2.478 12.217 6.800 1.00 94.19 84 ASP A C 1
ATOM 622 O O . ASP A 1 84 ? -1.803 12.929 6.059 1.00 94.19 84 ASP A O 1
ATOM 626 N N . THR A 1 85 ? -2.501 12.407 8.122 1.00 95.12 85 THR A N 1
ATOM 627 C CA . THR A 1 85 ? -1.705 13.438 8.816 1.00 95.12 85 THR A CA 1
ATOM 628 C C . THR A 1 85 ? -0.441 12.881 9.478 1.00 95.12 85 THR A C 1
ATOM 630 O O . THR A 1 85 ? 0.529 13.607 9.690 1.00 95.12 85 THR A O 1
ATOM 633 N N . GLN A 1 86 ? -0.405 11.576 9.761 1.00 94.38 86 GLN A N 1
ATOM 634 C CA . GLN A 1 86 ? 0.694 10.883 10.439 1.00 94.38 86 GLN A CA 1
ATOM 635 C C . GLN A 1 86 ? 1.469 9.973 9.477 1.00 94.38 86 GLN A C 1
ATOM 637 O O . GLN A 1 86 ? 1.642 8.775 9.710 1.00 94.38 86 GLN A O 1
ATOM 642 N N . LEU A 1 87 ? 1.984 10.558 8.392 1.00 94.50 87 LEU A N 1
ATOM 643 C CA . LEU A 1 87 ? 2.633 9.824 7.294 1.00 94.50 87 LEU A CA 1
ATOM 644 C C . LEU A 1 87 ? 3.937 9.101 7.677 1.00 94.50 87 LEU A C 1
ATOM 646 O O . LEU A 1 87 ? 4.398 8.229 6.945 1.00 94.50 87 LEU A O 1
ATOM 650 N N . ASN A 1 88 ? 4.528 9.443 8.822 1.00 93.81 88 ASN A N 1
ATOM 651 C CA . ASN A 1 88 ? 5.746 8.806 9.329 1.00 93.81 88 ASN A CA 1
ATOM 652 C C . ASN A 1 88 ? 5.462 7.622 10.269 1.00 93.81 88 ASN A C 1
ATOM 654 O O . ASN A 1 88 ? 6.385 6.898 10.640 1.00 93.81 88 ASN A O 1
ATOM 658 N N . THR A 1 89 ? 4.203 7.400 10.660 1.00 95.81 89 THR A N 1
ATOM 659 C CA . THR A 1 89 ? 3.809 6.277 11.519 1.00 95.81 89 THR A CA 1
ATOM 660 C C . THR A 1 89 ? 3.547 5.052 10.659 1.00 95.81 89 THR A C 1
ATOM 662 O O . THR A 1 89 ? 2.417 4.790 10.255 1.00 95.81 89 THR A O 1
ATOM 665 N N . ILE A 1 90 ? 4.610 4.318 10.352 1.00 96.44 90 ILE A N 1
ATOM 666 C CA . ILE A 1 90 ? 4.553 3.119 9.520 1.00 96.44 90 ILE A CA 1
ATOM 667 C C . ILE A 1 90 ? 4.016 1.944 10.344 1.00 96.44 90 ILE A C 1
ATOM 669 O O . ILE A 1 90 ? 4.651 1.513 11.303 1.00 96.44 90 ILE A O 1
ATOM 673 N N . LEU A 1 91 ? 2.868 1.406 9.934 1.00 96.62 91 LEU A N 1
ATOM 674 C CA . LEU A 1 91 ? 2.270 0.190 10.491 1.00 96.62 91 LEU A CA 1
ATOM 675 C C . LEU A 1 91 ? 2.785 -1.061 9.768 1.00 96.62 91 LEU A C 1
ATOM 677 O O . LEU A 1 91 ? 3.073 -2.078 10.388 1.00 96.62 91 LEU A O 1
ATOM 681 N N . ALA A 1 92 ? 2.916 -0.978 8.442 1.00 97.19 92 ALA A N 1
ATOM 682 C CA . ALA A 1 92 ? 3.473 -2.032 7.600 1.00 97.19 92 ALA A CA 1
ATOM 683 C C . ALA A 1 92 ? 4.005 -1.447 6.286 1.00 97.19 92 ALA A C 1
ATOM 685 O O . ALA A 1 92 ? 3.623 -0.350 5.883 1.00 97.19 92 ALA A O 1
ATOM 686 N N . GLN A 1 93 ? 4.860 -2.189 5.580 1.00 97.44 93 GLN A N 1
ATOM 687 C CA . GLN A 1 93 ? 5.394 -1.775 4.276 1.00 97.44 93 GLN A CA 1
ATOM 688 C C . GLN A 1 93 ? 5.464 -2.953 3.310 1.00 97.44 93 GLN A C 1
ATOM 690 O O . GLN A 1 93 ? 5.593 -4.107 3.729 1.00 97.44 93 GLN A O 1
ATOM 695 N N . SER A 1 94 ? 5.382 -2.662 2.014 1.00 97.75 94 SER A N 1
ATOM 696 C CA . SER A 1 94 ? 5.733 -3.613 0.959 1.00 97.75 94 SER A CA 1
ATOM 697 C C . SER A 1 94 ? 7.256 -3.767 0.831 1.00 97.75 94 SER A C 1
ATOM 699 O O . SER A 1 94 ? 8.012 -2.850 1.190 1.00 97.75 94 SER A O 1
ATOM 701 N N . PRO A 1 95 ? 7.736 -4.873 0.235 1.00 97.06 95 PRO A N 1
ATOM 702 C CA . PRO A 1 95 ? 9.027 -4.887 -0.447 1.00 97.06 95 PRO A CA 1
ATOM 703 C C . PRO A 1 95 ? 9.122 -3.764 -1.490 1.00 97.06 95 PRO A C 1
ATOM 705 O O . PRO A 1 95 ? 8.114 -3.158 -1.871 1.00 97.06 95 PRO A O 1
ATOM 708 N N . THR A 1 96 ? 10.336 -3.477 -1.954 1.00 95.94 96 THR A N 1
ATOM 709 C CA . THR A 1 96 ? 10.517 -2.615 -3.127 1.00 95.94 96 THR A CA 1
ATOM 710 C C . THR A 1 96 ? 9.900 -3.252 -4.363 1.00 95.94 96 THR A C 1
ATOM 712 O O . THR A 1 96 ? 9.898 -4.472 -4.497 1.00 95.94 96 THR A O 1
ATOM 715 N N . PHE A 1 97 ? 9.401 -2.428 -5.276 1.00 96.75 97 PHE A N 1
ATOM 716 C CA . PHE A 1 97 ? 8.863 -2.883 -6.553 1.00 96.75 97 PHE A CA 1
ATOM 717 C C . PHE A 1 97 ? 9.053 -1.832 -7.652 1.00 96.75 97 PHE A C 1
ATOM 719 O O . PHE A 1 97 ? 9.471 -0.695 -7.391 1.00 96.75 97 PHE A O 1
ATOM 726 N N . ASN A 1 98 ? 8.754 -2.244 -8.883 1.00 95.69 98 ASN A N 1
ATOM 727 C CA . ASN A 1 98 ? 8.758 -1.387 -10.063 1.00 95.69 98 ASN A CA 1
ATOM 728 C C . ASN A 1 98 ? 7.324 -1.032 -10.474 1.00 95.69 98 ASN A C 1
ATOM 730 O O . ASN A 1 98 ? 6.408 -1.835 -10.281 1.00 95.69 98 ASN A O 1
ATOM 734 N N . ILE A 1 99 ? 7.172 0.159 -11.046 1.00 94.56 99 ILE A N 1
ATOM 735 C CA . ILE A 1 99 ? 5.959 0.661 -11.708 1.00 94.56 99 ILE A CA 1
ATOM 736 C C . ILE A 1 99 ? 6.298 0.944 -13.166 1.00 94.56 99 ILE A C 1
ATOM 738 O O . ILE A 1 99 ? 7.423 1.453 -13.384 1.00 94.56 99 ILE A O 1
#

Organism: Hypholoma sublateritium (strain FD-334 SS-4) (NCBI:txid945553)

Foldseek 3Di:
DEPDAAVRAFDQDFWGKDFADDDPPADQFWWKKKDAPVCCVVVVDDIDTQDWRHGPVVRMDTTGADPVTDDWDWRMKIFTAHGPVGVVRGPDMYYTYTD